Protein AF-A0A0K0J1U4-F1 (afdb_monomer)

Solvent-accessible surface area (backbone atoms only — not comparable to full-atom values): 5650 Å² total; per-residue (Å²): 131,62,95,73,56,72,56,76,63,40,52,51,51,42,52,51,52,49,75,70,38,96,62,40,76,71,55,61,92,39,54,77,57,57,57,53,44,27,67,74,71,70,57,62,33,97,87,70,44,79,58,79,42,86,45,17,49,20,56,48,31,41,75,74,66,40,50,76,58,20,74,72,42,58,68,85,46,57,58,59,65,68,59,48,23,72,77,37,80,45,27,55,74,132

Structure (mmCIF, N/CA/C/O backbone):
data_AF-A0A0K0J1U4-F1
#
_entry.id   AF-A0A0K0J1U4-F1
#
loop_
_atom_site.group_PDB
_atom_site.id
_atom_site.type_symbol
_atom_site.label_atom_id
_atom_site.label_alt_id
_atom_site.label_comp_id
_atom_site.label_asym_id
_atom_site.label_entity_id
_atom_site.label_seq_id
_atom_site.pdbx_PDB_ins_code
_atom_site.Cartn_x
_atom_site.Cartn_y
_atom_site.Cartn_z
_atom_site.occupancy
_atom_site.B_iso_or_equiv
_atom_site.auth_seq_id
_atom_site.auth_comp_id
_atom_site.auth_asym_id
_atom_site.auth_atom_id
_atom_site.pdbx_PDB_model_num
ATOM 1 N N . MET A 1 1 ? -3.058 6.344 -22.018 1.00 56.62 1 MET A N 1
ATOM 2 C CA . MET A 1 1 ? -2.956 5.578 -20.758 1.00 56.62 1 MET A CA 1
ATOM 3 C C . MET A 1 1 ? -1.478 5.459 -20.416 1.00 56.62 1 MET A C 1
ATOM 5 O O . MET A 1 1 ? -0.693 5.268 -21.336 1.00 56.62 1 MET A O 1
ATOM 9 N N . ILE A 1 2 ? -1.082 5.679 -19.160 1.00 66.56 2 ILE A N 1
ATOM 10 C CA . ILE A 1 2 ? 0.324 5.552 -18.737 1.00 66.56 2 ILE A CA 1
ATOM 11 C C . ILE A 1 2 ? 0.680 4.062 -18.761 1.00 66.56 2 ILE A C 1
ATOM 13 O O . ILE A 1 2 ? -0.068 3.262 -18.214 1.00 66.56 2 ILE A O 1
ATOM 17 N N . GLU A 1 3 ? 1.801 3.690 -19.378 1.00 69.69 3 GLU A N 1
ATOM 18 C CA . GLU A 1 3 ? 2.181 2.289 -19.654 1.00 69.69 3 GLU A CA 1
ATOM 19 C C . GLU A 1 3 ? 2.254 1.393 -18.399 1.00 69.69 3 GLU A C 1
ATOM 21 O O . GLU A 1 3 ? 2.051 0.186 -18.480 1.00 69.69 3 GLU A O 1
ATOM 26 N N . ARG A 1 4 ? 2.507 1.986 -17.225 1.00 73.75 4 ARG A N 1
ATOM 27 C CA . ARG A 1 4 ? 2.559 1.305 -15.917 1.00 73.75 4 ARG A CA 1
ATOM 28 C C . ARG A 1 4 ? 1.501 1.799 -14.919 1.00 73.75 4 ARG A C 1
ATOM 30 O O . ARG A 1 4 ? 1.633 1.549 -13.722 1.00 73.75 4 ARG A O 1
ATOM 37 N N . GLY A 1 5 ? 0.518 2.563 -15.394 1.00 81.12 5 GLY A N 1
ATOM 38 C CA . GLY A 1 5 ? -0.555 3.110 -14.565 1.00 81.12 5 GLY A CA 1
ATOM 39 C C . GLY A 1 5 ? -1.694 2.114 -14.355 1.00 81.12 5 GLY A C 1
ATOM 40 O O . GLY A 1 5 ? -1.885 1.210 -15.163 1.00 81.12 5 GLY A O 1
ATOM 41 N N . GLU A 1 6 ? -2.451 2.311 -13.281 1.00 89.25 6 GLU A N 1
ATOM 42 C CA . GLU A 1 6 ? -3.703 1.591 -13.030 1.00 89.25 6 GLU A CA 1
ATOM 43 C C . GLU A 1 6 ? -4.823 2.061 -13.971 1.00 89.25 6 GLU A C 1
ATOM 45 O O . GLU A 1 6 ? -4.832 3.212 -14.431 1.00 89.25 6 GLU A O 1
ATOM 50 N N . THR A 1 7 ? -5.779 1.177 -14.259 1.00 92.50 7 THR A N 1
ATOM 51 C CA . THR A 1 7 ? -7.018 1.586 -14.929 1.00 92.50 7 THR A CA 1
ATOM 52 C C . THR A 1 7 ? -7.919 2.389 -13.979 1.00 92.50 7 THR A C 1
ATOM 54 O O . THR A 1 7 ? -7.860 2.208 -12.759 1.00 92.50 7 THR A O 1
ATOM 57 N N . PRO A 1 8 ? -8.804 3.261 -14.495 1.00 91.38 8 PRO A N 1
ATOM 58 C CA . PRO A 1 8 ? -9.815 3.920 -13.666 1.00 91.38 8 PRO A CA 1
ATOM 59 C C . PRO A 1 8 ? -10.697 2.930 -12.882 1.00 91.38 8 PRO A C 1
ATOM 61 O O . PRO A 1 8 ? -11.093 3.197 -11.745 1.00 91.38 8 PRO A O 1
ATOM 64 N N . GLU A 1 9 ? -10.985 1.764 -13.465 1.00 94.38 9 GLU A N 1
ATOM 65 C CA . GLU A 1 9 ? -11.781 0.704 -12.853 1.00 94.38 9 GLU A CA 1
ATOM 66 C C . GLU A 1 9 ? -11.094 0.095 -11.627 1.00 94.38 9 GLU A C 1
ATOM 68 O O . GLU A 1 9 ? -11.781 -0.300 -10.683 1.00 94.38 9 GLU A O 1
ATOM 73 N N . PHE A 1 10 ? -9.760 0.046 -11.601 1.00 94.81 10 PHE A N 1
ATOM 74 C CA . PHE A 1 10 ? -8.997 -0.490 -10.474 1.00 94.81 10 PHE A CA 1
ATOM 75 C C . PHE A 1 10 ? -9.290 0.258 -9.167 1.00 94.81 10 PHE A C 1
ATOM 77 O O . PHE A 1 10 ? -9.556 -0.363 -8.135 1.00 94.81 10 PHE A O 1
ATOM 84 N N . VAL A 1 11 ? -9.343 1.592 -9.217 1.00 94.56 11 VAL A N 1
ATOM 85 C CA . VAL A 1 11 ? -9.733 2.418 -8.062 1.00 94.56 11 VAL A CA 1
ATOM 86 C C . VAL A 1 11 ? -11.191 2.168 -7.682 1.00 94.56 11 VAL A C 1
ATOM 88 O O . VAL A 1 11 ? -11.504 2.008 -6.501 1.00 94.56 11 VAL A O 1
ATOM 91 N N . GLY A 1 12 ? -12.078 2.065 -8.677 1.00 96.38 12 GLY A N 1
ATOM 92 C CA . GLY A 1 12 ? -13.492 1.750 -8.464 1.00 96.38 12 GLY A CA 1
ATOM 93 C C . GLY A 1 12 ? -13.702 0.429 -7.716 1.00 96.38 12 GLY A C 1
ATOM 94 O O . GLY A 1 12 ? -14.502 0.374 -6.782 1.00 96.38 12 GLY A O 1
ATOM 95 N N . ARG A 1 13 ? -12.932 -0.616 -8.049 1.00 96.94 13 ARG A N 1
ATOM 96 C CA . ARG A 1 13 ? -12.944 -1.902 -7.325 1.00 96.94 13 ARG A CA 1
ATOM 97 C C . ARG A 1 13 ? -12.583 -1.719 -5.852 1.00 96.94 13 ARG A C 1
ATOM 99 O O . ARG A 1 13 ? -13.284 -2.245 -4.994 1.00 96.94 13 ARG A O 1
ATOM 106 N N . GLY A 1 14 ? -11.564 -0.910 -5.556 1.00 96.75 14 GLY A N 1
ATOM 107 C CA . GLY A 1 14 ? -11.195 -0.563 -4.182 1.00 96.75 14 GLY A CA 1
ATOM 108 C C . GLY A 1 14 ? -12.332 0.109 -3.406 1.00 96.75 14 GLY A C 1
ATOM 109 O O . GLY A 1 14 ? -12.590 -0.254 -2.258 1.00 96.75 14 GLY A O 1
ATOM 110 N N . VAL A 1 15 ? -13.059 1.036 -4.039 1.00 97.12 15 VAL A N 1
ATOM 111 C CA . VAL A 1 15 ? -14.234 1.694 -3.437 1.00 97.12 15 VAL A CA 1
ATOM 112 C C . VAL A 1 15 ? -15.351 0.689 -3.150 1.00 97.12 15 VAL A C 1
ATOM 114 O O . VAL A 1 15 ? -15.918 0.712 -2.059 1.00 97.12 15 VAL A O 1
ATOM 117 N N . VAL A 1 16 ? -15.641 -0.223 -4.084 1.00 97.62 16 VAL A N 1
ATOM 118 C CA . VAL A 1 16 ? -16.644 -1.284 -3.884 1.00 97.62 16 VAL A CA 1
ATOM 119 C C . VAL A 1 16 ? -16.248 -2.198 -2.722 1.00 97.62 16 VAL A C 1
ATOM 121 O O . VAL A 1 16 ? -17.071 -2.453 -1.846 1.00 97.62 16 VAL A O 1
ATOM 124 N N . CYS A 1 17 ? -14.987 -2.636 -2.653 1.00 97.69 17 CYS A N 1
ATOM 125 C CA . CYS A 1 17 ? -14.503 -3.459 -1.543 1.00 97.69 17 CYS A CA 1
ATOM 126 C C . CYS A 1 17 ? -14.640 -2.750 -0.189 1.00 97.69 17 CYS A C 1
ATOM 128 O O . CYS A 1 17 ? -15.083 -3.366 0.775 1.00 97.69 17 CYS A O 1
ATOM 130 N N . LEU A 1 18 ? -14.317 -1.454 -0.118 1.00 97.25 18 LEU A N 1
ATOM 131 C CA . LEU A 1 18 ? -14.518 -0.650 1.090 1.00 97.25 18 LEU A CA 1
ATOM 132 C C . LEU A 1 18 ? -16.000 -0.530 1.467 1.00 97.25 18 LEU A C 1
ATOM 134 O O . LEU A 1 18 ? -16.333 -0.629 2.643 1.00 97.25 18 LEU A O 1
ATOM 138 N N . ALA A 1 19 ? -16.888 -0.345 0.489 1.00 97.06 19 ALA A N 1
ATOM 139 C CA . ALA A 1 19 ? -18.328 -0.277 0.732 1.00 97.06 19 ALA 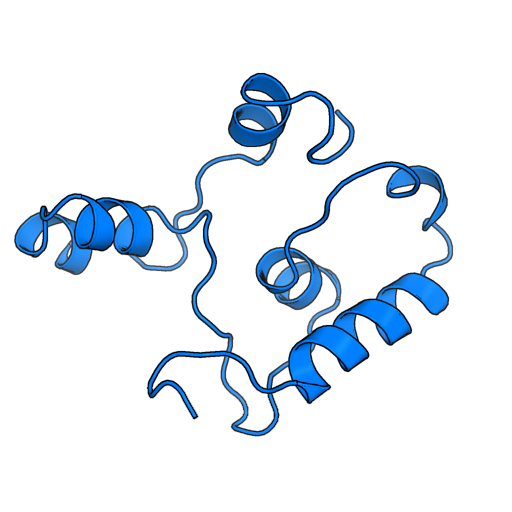A CA 1
ATOM 140 C C . ALA A 1 19 ? -18.898 -1.606 1.264 1.00 97.06 19 ALA A C 1
ATOM 142 O O . ALA A 1 19 ? -19.857 -1.600 2.033 1.00 97.06 19 ALA A O 1
ATOM 143 N N . CYS A 1 20 ? -18.296 -2.735 0.882 1.00 97.19 20 CYS A N 1
ATOM 144 C CA . CYS A 1 20 ? -18.654 -4.064 1.372 1.00 97.19 20 CYS A CA 1
ATOM 145 C C . CYS A 1 20 ? -17.936 -4.469 2.677 1.00 97.19 20 CYS A C 1
ATOM 147 O O . CYS A 1 20 ? -18.269 -5.510 3.243 1.00 97.19 20 CYS A O 1
ATOM 149 N N . ASP A 1 21 ? -16.962 -3.692 3.165 1.00 97.00 21 ASP A N 1
ATOM 150 C CA . ASP A 1 21 ? -16.188 -4.036 4.361 1.00 97.00 21 ASP A CA 1
ATOM 151 C C . ASP A 1 21 ? -16.983 -3.781 5.653 1.00 97.00 21 ASP A C 1
ATOM 153 O O . ASP A 1 21 ? -17.238 -2.643 6.055 1.00 97.00 21 ASP A O 1
ATOM 157 N N . TYR A 1 22 ? -17.297 -4.857 6.377 1.00 96.69 22 TYR A N 1
ATOM 158 C CA . TYR A 1 22 ? -17.956 -4.809 7.686 1.00 96.69 22 TYR A CA 1
ATOM 159 C C . TYR A 1 22 ? -17.132 -4.087 8.772 1.00 96.69 22 TYR A C 1
ATOM 161 O O . TYR A 1 22 ? -17.649 -3.782 9.848 1.00 96.69 22 TYR A O 1
ATOM 169 N N . GLN A 1 23 ? -15.843 -3.825 8.533 1.00 94.94 23 GLN A N 1
ATOM 170 C CA . GLN A 1 23 ? -14.933 -3.101 9.424 1.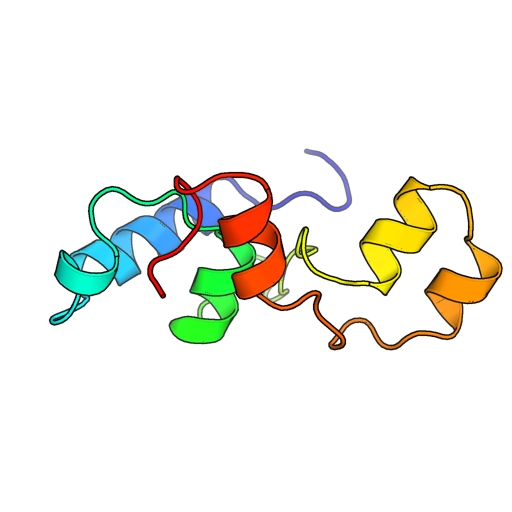00 94.94 23 GLN A CA 1
ATOM 171 C C . GLN A 1 23 ? -14.515 -1.727 8.877 1.00 94.94 23 GLN A C 1
ATOM 173 O O . GLN A 1 23 ? -13.550 -1.145 9.380 1.00 94.94 23 GLN A O 1
ATOM 178 N N . ILE A 1 24 ? -15.252 -1.156 7.916 1.00 95.31 24 ILE A N 1
ATOM 179 C CA . ILE A 1 24 ? -14.913 0.120 7.259 1.00 95.31 24 ILE A CA 1
ATOM 180 C C . ILE A 1 24 ? -14.663 1.292 8.229 1.00 95.31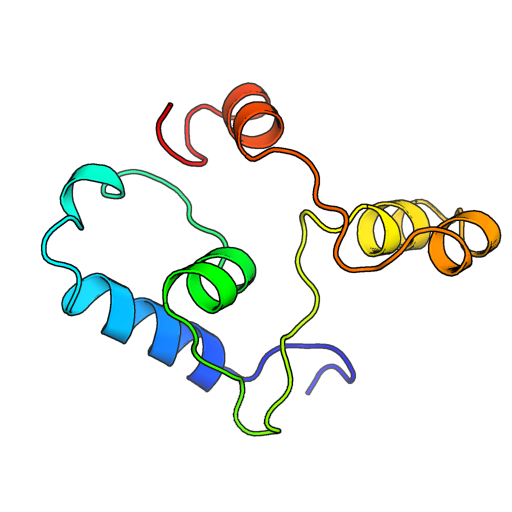 24 ILE A C 1
ATOM 182 O O . ILE A 1 24 ? -13.851 2.181 7.957 1.00 95.31 24 ILE A O 1
ATOM 186 N N . LEU A 1 25 ? -15.279 1.283 9.418 1.00 94.75 25 LEU A N 1
ATOM 187 C CA . LEU A 1 25 ? -15.048 2.292 10.464 1.00 94.75 25 LEU A CA 1
ATOM 188 C C . LEU A 1 25 ? -13.584 2.348 10.937 1.00 94.75 25 LEU A C 1
ATOM 190 O O . LEU A 1 25 ? -13.075 3.428 11.262 1.00 94.75 25 LEU A O 1
ATOM 194 N N . LYS A 1 26 ? -12.863 1.218 10.901 1.00 93.06 26 LYS A N 1
ATOM 195 C CA . LYS A 1 26 ? -11.421 1.168 11.204 1.00 93.06 26 LYS A CA 1
ATOM 196 C C . LYS A 1 26 ? -10.591 1.962 10.193 1.00 93.06 26 LYS A C 1
ATOM 198 O O . LYS A 1 26 ? -9.527 2.456 10.539 1.00 93.06 26 LYS A O 1
ATOM 203 N N . LYS A 1 27 ? -11.099 2.136 8.973 1.00 93.19 27 LYS A N 1
ATOM 204 C CA . LYS A 1 27 ? -10.415 2.796 7.851 1.00 93.19 27 LYS A CA 1
ATOM 205 C C . LYS A 1 27 ? -10.954 4.203 7.556 1.00 93.19 27 LYS A C 1
ATOM 207 O O . LYS A 1 27 ? -10.336 4.965 6.821 1.00 93.19 27 LYS A O 1
ATOM 212 N N . THR A 1 28 ? -12.094 4.568 8.145 1.00 93.38 28 THR A N 1
ATOM 213 C CA . THR A 1 28 ? -12.764 5.859 7.924 1.00 93.38 28 THR A CA 1
ATOM 214 C C . THR A 1 28 ? -11.926 7.029 8.441 1.00 93.38 28 THR A C 1
ATOM 216 O O . THR A 1 28 ? -11.418 6.978 9.562 1.00 93.38 28 THR A O 1
ATOM 219 N N . GLY A 1 29 ? -11.837 8.106 7.655 1.00 92.50 29 GLY A N 1
ATOM 220 C CA . GLY A 1 29 ? -11.066 9.308 7.996 1.00 92.50 29 GLY A CA 1
ATOM 221 C C . GLY A 1 29 ? -9.580 9.227 7.634 1.00 92.50 29 GLY A C 1
ATOM 222 O O . GLY A 1 29 ? -8.836 10.150 7.951 1.00 92.50 29 GLY A O 1
ATOM 223 N N . CYS A 1 30 ? -9.159 8.154 6.962 1.00 93.06 30 CYS A N 1
ATOM 224 C CA . CYS A 1 30 ? -7.786 7.955 6.518 1.00 93.06 30 CYS A CA 1
ATOM 225 C C . CYS A 1 30 ? -7.673 7.989 4.995 1.00 93.06 30 CYS A C 1
ATOM 227 O O . CYS A 1 30 ? -8.602 7.644 4.266 1.00 93.06 30 CYS A O 1
ATOM 229 N N . VAL A 1 31 ? -6.485 8.344 4.523 1.00 93.75 31 VAL A N 1
ATOM 230 C CA . VAL A 1 31 ? -6.040 8.123 3.154 1.00 93.75 31 VAL A CA 1
ATOM 231 C C . VAL A 1 31 ? -5.538 6.686 3.055 1.00 93.75 31 VAL A C 1
ATOM 233 O O . VAL A 1 31 ? -4.659 6.271 3.814 1.00 93.75 31 VAL A O 1
ATOM 236 N N . LEU A 1 32 ? -6.116 5.936 2.121 1.00 94.25 32 LEU A N 1
ATOM 237 C CA . LEU A 1 32 ? -5.789 4.541 1.841 1.00 94.25 32 LEU A CA 1
ATOM 238 C C . LEU A 1 32 ? -5.235 4.456 0.423 1.00 94.25 32 LEU A C 1
ATOM 240 O O . LEU A 1 32 ? -5.798 5.043 -0.500 1.00 94.25 32 LEU A O 1
ATOM 244 N N . LEU A 1 33 ? -4.141 3.726 0.239 1.00 93.56 33 LEU A N 1
ATOM 245 C CA . LEU A 1 33 ? -3.567 3.510 -1.084 1.00 93.56 33 LEU A CA 1
ATOM 246 C C . LEU A 1 33 ? -4.304 2.362 -1.777 1.00 93.56 33 LEU A C 1
ATOM 248 O O . LEU A 1 33 ? -4.386 1.262 -1.229 1.00 93.56 33 LEU A O 1
ATOM 252 N N . THR A 1 34 ? -4.772 2.577 -3.007 1.00 94.25 34 THR A N 1
ATOM 253 C CA . THR A 1 34 ? -5.479 1.552 -3.799 1.00 94.25 34 THR A CA 1
ATOM 254 C C . THR A 1 34 ? -4.655 0.275 -3.940 1.00 94.25 34 THR A C 1
ATOM 256 O O . THR A 1 34 ? -5.175 -0.824 -3.771 1.00 94.25 34 THR A O 1
ATOM 259 N N . GLY A 1 35 ? -3.340 0.410 -4.145 1.00 92.25 35 GLY A N 1
ATOM 260 C CA . GLY A 1 35 ? -2.423 -0.727 -4.201 1.00 92.25 35 GLY A CA 1
ATOM 261 C C . GLY A 1 35 ? -2.357 -1.537 -2.901 1.00 92.25 35 GLY A C 1
ATOM 262 O O . GLY A 1 35 ? -2.052 -2.724 -2.946 1.00 92.25 35 GLY A O 1
ATOM 263 N N . ASP A 1 36 ? -2.645 -0.949 -1.739 1.00 92.69 36 ASP A N 1
ATOM 264 C CA . ASP A 1 36 ? -2.743 -1.693 -0.477 1.00 92.69 36 ASP A CA 1
ATOM 265 C C . ASP A 1 36 ? -4.091 -2.383 -0.332 1.00 92.69 36 ASP A C 1
ATOM 267 O O . ASP A 1 36 ? -4.120 -3.566 0.000 1.00 92.69 36 ASP A O 1
ATOM 271 N N . LEU A 1 37 ? -5.177 -1.691 -0.687 1.00 95.00 37 LEU A N 1
ATOM 272 C CA . LEU A 1 37 ? -6.523 -2.265 -0.716 1.00 95.00 37 LEU A CA 1
ATOM 273 C C . LEU A 1 37 ? -6.612 -3.458 -1.673 1.00 95.00 37 LEU A C 1
ATOM 275 O O . LEU A 1 37 ? -7.269 -4.442 -1.361 1.00 95.00 37 LEU A O 1
ATOM 279 N N . CYS A 1 38 ? -5.910 -3.400 -2.804 1.00 94.75 38 CYS A N 1
ATOM 280 C CA . CYS A 1 38 ? -5.778 -4.504 -3.754 1.00 94.75 38 CYS A CA 1
ATOM 281 C C . CYS A 1 38 ? -5.206 -5.764 -3.098 1.00 94.75 38 CYS A C 1
ATOM 283 O O . CYS A 1 38 ? -5.726 -6.855 -3.310 1.00 94.75 38 CYS A O 1
ATOM 285 N N . ASN A 1 39 ? -4.180 -5.615 -2.255 1.00 91.38 39 ASN A N 1
ATOM 286 C CA . ASN A 1 39 ? -3.597 -6.743 -1.531 1.00 91.38 39 ASN A CA 1
ATOM 287 C C . ASN A 1 39 ? -4.475 -7.199 -0.357 1.00 91.38 39 ASN A C 1
ATOM 289 O O . ASN A 1 39 ? -4.490 -8.380 -0.039 1.00 91.38 39 ASN A O 1
ATOM 293 N N . GLU A 1 40 ? -5.178 -6.278 0.302 1.00 93.38 40 GLU A N 1
ATOM 294 C CA . GLU A 1 40 ? -6.042 -6.595 1.444 1.00 93.38 40 GLU A CA 1
ATOM 295 C C . GLU A 1 40 ? -7.331 -7.311 1.017 1.00 93.38 40 GLU A C 1
ATOM 297 O O . GLU A 1 40 ? -7.720 -8.305 1.623 1.00 93.38 40 GLU A O 1
ATOM 302 N N . TYR A 1 41 ? -7.975 -6.827 -0.045 1.00 95.88 41 TYR A N 1
ATOM 303 C CA . TYR A 1 41 ? -9.245 -7.349 -0.556 1.00 95.88 41 TYR A CA 1
ATOM 304 C C . TYR A 1 41 ? -9.097 -8.259 -1.776 1.00 95.88 41 TYR A C 1
ATOM 306 O O . TYR A 1 41 ? -10.100 -8.718 -2.317 1.00 95.88 41 TYR A O 1
ATOM 314 N N . MET A 1 42 ? -7.863 -8.533 -2.205 1.00 94.75 42 MET A N 1
ATOM 315 C CA . MET A 1 42 ? -7.538 -9.519 -3.239 1.00 94.75 42 MET A CA 1
ATOM 316 C C . MET A 1 42 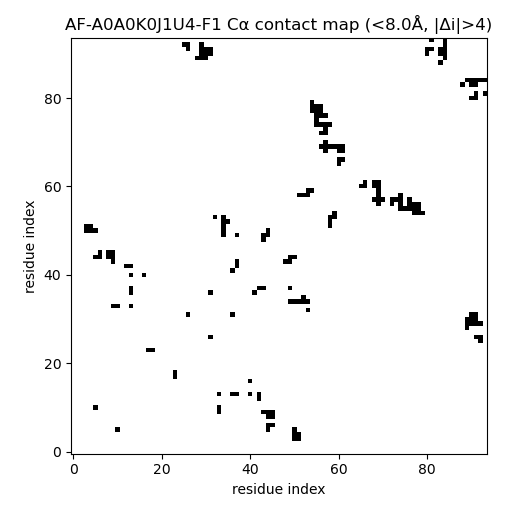? -8.239 -9.261 -4.586 1.00 94.75 42 MET A C 1
ATOM 318 O O . MET A 1 42 ? -8.712 -10.192 -5.238 1.00 94.75 42 MET A O 1
ATOM 322 N N . PHE A 1 43 ? -8.303 -7.997 -5.019 1.00 95.75 43 PHE A N 1
ATOM 323 C CA . PHE A 1 43 ? -8.784 -7.636 -6.359 1.00 95.75 43 PHE A CA 1
ATOM 324 C C . PHE A 1 43 ? -7.623 -7.313 -7.299 1.00 95.75 43 PHE A C 1
ATOM 326 O O . PHE A 1 43 ? -6.556 -6.894 -6.862 1.00 95.75 43 PHE A O 1
ATOM 333 N N . LEU A 1 44 ? -7.836 -7.491 -8.601 1.00 94.25 44 LEU A N 1
ATOM 334 C CA . LEU A 1 44 ? -6.844 -7.237 -9.647 1.00 94.25 44 LEU A CA 1
ATOM 335 C C . LEU A 1 44 ? -7.334 -6.142 -10.596 1.00 94.25 44 LEU A C 1
ATOM 337 O O . LEU A 1 44 ? -8.531 -5.835 -10.641 1.00 94.25 44 LEU A O 1
ATOM 341 N N . ASP A 1 45 ? -6.405 -5.565 -11.352 1.00 93.44 45 ASP A N 1
ATOM 342 C CA . ASP A 1 45 ? -6.741 -4.684 -12.466 1.00 93.44 45 ASP A CA 1
ATOM 343 C C . ASP A 1 45 ? -7.308 -5.502 -13.652 1.00 93.44 45 ASP A C 1
ATOM 345 O O . ASP A 1 45 ? -7.252 -6.735 -13.670 1.00 93.44 45 ASP A O 1
ATOM 349 N N . ASN A 1 46 ? -7.899 -4.834 -14.642 1.00 91.62 46 ASN A N 1
ATOM 350 C CA . ASN A 1 46 ? -8.557 -5.451 -15.796 1.00 91.62 46 ASN A CA 1
ATOM 351 C C . ASN A 1 46 ? -7.604 -6.310 -16.643 1.00 91.62 46 ASN A C 1
ATOM 353 O O . ASN A 1 46 ? -8.054 -7.222 -17.332 1.00 91.62 46 ASN A O 1
ATOM 357 N N . ASP A 1 47 ? -6.299 -6.043 -16.584 1.00 88.19 47 ASP A N 1
ATOM 358 C CA . ASP A 1 47 ? -5.260 -6.834 -17.246 1.00 88.19 47 ASP A CA 1
ATOM 359 C C . ASP A 1 47 ? -4.773 -8.031 -16.402 1.00 88.19 47 ASP A C 1
ATOM 361 O O . ASP A 1 47 ? -3.840 -8.734 -16.798 1.00 88.19 47 ASP A O 1
ATOM 365 N N . GLY A 1 48 ? -5.391 -8.267 -15.239 1.00 88.19 48 GLY A N 1
ATOM 366 C CA . GLY A 1 48 ? -5.038 -9.330 -14.302 1.00 88.19 48 GLY A CA 1
ATOM 367 C C . GLY A 1 48 ? -3.774 -9.050 -13.488 1.00 88.19 48 GLY A C 1
ATOM 368 O O . GLY A 1 48 ? -3.324 -9.932 -12.754 1.00 88.19 48 GLY A O 1
ATOM 369 N N . LYS A 1 49 ? -3.179 -7.856 -13.600 1.00 85.62 49 LYS A N 1
ATOM 370 C CA . LYS A 1 49 ? -1.968 -7.496 -12.859 1.00 85.62 49 LYS A CA 1
ATOM 371 C C . LYS A 1 49 ? -2.296 -6.721 -11.587 1.00 85.62 49 LYS A C 1
ATOM 373 O O . LYS A 1 49 ? -3.395 -6.206 -11.389 1.00 85.62 49 LYS A O 1
ATOM 378 N N . ILE A 1 50 ? -1.294 -6.648 -10.715 1.00 87.00 50 ILE A N 1
ATOM 379 C CA . ILE A 1 50 ? -1.274 -5.757 -9.557 1.00 87.00 50 ILE A CA 1
ATOM 380 C C . ILE A 1 50 ? -0.455 -4.523 -9.961 1.00 87.00 50 ILE A C 1
ATOM 382 O O . ILE A 1 50 ? 0.744 -4.670 -10.225 1.00 87.00 50 ILE A O 1
ATOM 386 N N . PRO A 1 51 ? -1.064 -3.326 -10.027 1.00 86.44 51 PRO A N 1
ATOM 387 C CA . PRO A 1 51 ? -0.354 -2.088 -10.317 1.00 86.44 51 PRO A CA 1
ATOM 388 C C . PRO A 1 51 ? 0.772 -1.795 -9.318 1.00 86.44 51 PRO A C 1
ATOM 390 O O . PRO A 1 51 ? 0.816 -2.315 -8.198 1.00 86.44 51 PRO A O 1
ATOM 393 N N . SER A 1 52 ? 1.696 -0.924 -9.724 1.00 84.06 52 SER A N 1
ATOM 394 C CA . SER A 1 52 ? 2.835 -0.538 -8.885 1.00 84.06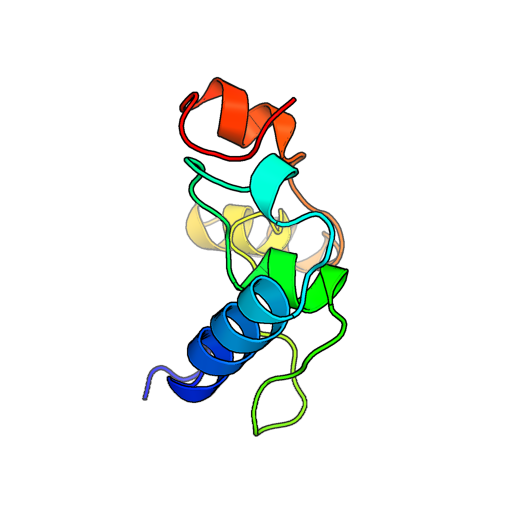 52 SER A CA 1
ATOM 395 C C . SER A 1 52 ? 2.358 0.118 -7.585 1.00 84.06 52 SER A C 1
ATOM 397 O O . SER A 1 52 ? 1.575 1.064 -7.602 1.00 84.06 52 SER A O 1
ATOM 399 N N . ASN A 1 53 ? 2.850 -0.363 -6.443 1.00 87.56 53 ASN A N 1
ATOM 400 C CA . ASN A 1 53 ? 2.485 0.173 -5.133 1.00 87.56 53 ASN A CA 1
ATOM 401 C C . ASN A 1 53 ? 3.496 1.241 -4.687 1.00 87.56 53 ASN A C 1
ATOM 403 O O . ASN A 1 53 ? 4.698 0.976 -4.663 1.00 87.56 53 ASN A O 1
ATOM 407 N N . MET A 1 54 ? 3.007 2.411 -4.263 1.00 87.00 54 MET A N 1
ATOM 408 C CA . MET A 1 54 ? 3.830 3.527 -3.767 1.00 87.00 54 MET A CA 1
ATOM 409 C C . MET A 1 54 ? 4.731 3.146 -2.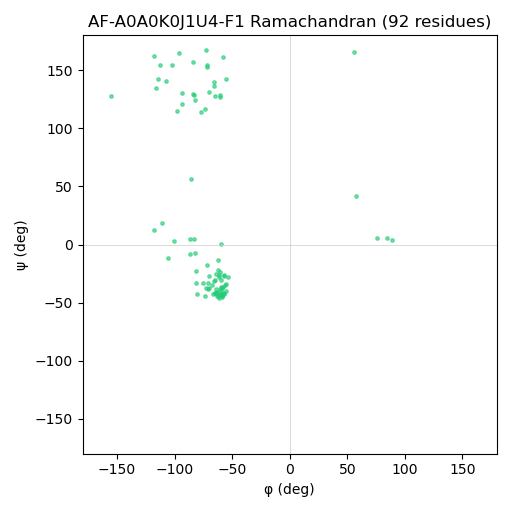579 1.00 87.00 54 MET A C 1
ATOM 411 O O . MET A 1 54 ? 5.792 3.733 -2.398 1.00 87.00 54 MET A O 1
ATOM 415 N N . ARG A 1 55 ? 4.345 2.145 -1.777 1.00 91.31 55 ARG A N 1
ATOM 416 C CA . ARG A 1 55 ? 5.161 1.639 -0.665 1.00 91.31 55 ARG A CA 1
ATOM 417 C C . ARG A 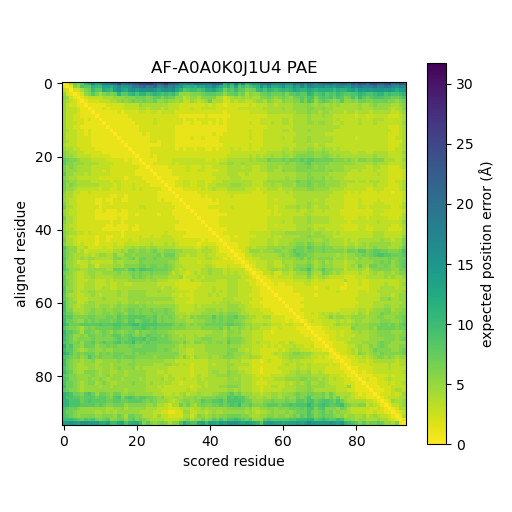1 55 ? 6.229 0.644 -1.094 1.00 91.31 55 ARG A C 1
ATOM 419 O O . ARG A 1 55 ? 7.006 0.235 -0.242 1.00 91.31 55 ARG A O 1
ATOM 426 N N . SER A 1 56 ? 6.275 0.191 -2.346 1.00 92.00 56 SER A N 1
ATOM 427 C CA . SER A 1 56 ? 7.307 -0.762 -2.764 1.00 92.00 56 SER A CA 1
ATOM 428 C C . SER A 1 56 ? 8.686 -0.112 -2.691 1.00 92.00 56 SER A C 1
ATOM 430 O O . SER A 1 56 ? 8.916 0.950 -3.270 1.00 92.00 56 SER A O 1
ATOM 432 N N . VAL A 1 57 ? 9.622 -0.767 -2.003 1.00 93.25 57 VAL A N 1
ATOM 433 C CA . VAL A 1 57 ? 10.995 -0.262 -1.862 1.00 93.25 57 VAL A CA 1
ATOM 434 C C . VAL A 1 57 ? 11.687 -0.202 -3.224 1.00 93.25 57 VAL A C 1
ATOM 436 O O . VAL A 1 57 ? 12.381 0.767 -3.514 1.00 93.25 57 VAL A O 1
ATOM 439 N N . SER A 1 58 ? 11.447 -1.195 -4.086 1.00 91.94 58 SER A N 1
ATOM 440 C CA . SER A 1 58 ? 11.980 -1.211 -5.455 1.00 91.94 58 SER A CA 1
ATOM 441 C C . SER A 1 58 ? 11.525 0.011 -6.266 1.00 91.94 58 SER A C 1
ATOM 443 O O . SER A 1 58 ? 12.352 0.682 -6.875 1.00 91.94 58 SER A O 1
ATOM 445 N N . VAL A 1 59 ? 10.234 0.360 -6.191 1.00 90.38 59 VAL A N 1
ATOM 446 C CA . VAL A 1 59 ? 9.650 1.525 -6.877 1.00 90.38 59 VAL A CA 1
ATOM 447 C C . VAL A 1 59 ? 10.196 2.832 -6.306 1.00 90.38 59 VAL A C 1
ATOM 449 O O . VAL A 1 59 ? 10.540 3.730 -7.067 1.00 90.38 59 VAL A O 1
ATOM 452 N N . ALA A 1 60 ? 10.323 2.938 -4.980 1.00 91.25 60 ALA A N 1
ATOM 453 C CA . ALA A 1 60 ? 10.899 4.119 -4.343 1.00 91.25 60 ALA A CA 1
ATOM 454 C C . ALA A 1 60 ? 12.362 4.337 -4.766 1.00 91.25 60 ALA A C 1
ATOM 456 O O . ALA A 1 60 ? 12.745 5.451 -5.111 1.00 91.25 60 ALA A O 1
ATOM 457 N N . LEU A 1 61 ? 13.178 3.279 -4.789 1.00 93.12 61 LEU A N 1
ATOM 458 C CA . LEU A 1 61 ? 14.570 3.365 -5.236 1.00 93.12 61 LEU A CA 1
ATOM 459 C C . LEU A 1 61 ? 14.691 3.758 -6.706 1.00 93.12 61 LEU A C 1
ATOM 461 O O . LEU A 1 61 ? 15.539 4.585 -7.034 1.00 93.12 61 LEU A O 1
ATOM 465 N N . ASP A 1 62 ? 13.845 3.193 -7.569 1.00 91.50 62 ASP A N 1
ATOM 466 C CA . ASP A 1 62 ? 13.798 3.553 -8.987 1.00 91.50 62 ASP A CA 1
ATOM 467 C C . ASP A 1 62 ? 13.441 5.039 -9.157 1.00 91.50 62 ASP A C 1
ATOM 469 O O . ASP A 1 62 ? 14.127 5.765 -9.874 1.00 91.50 62 ASP A O 1
ATOM 473 N N . PHE A 1 63 ? 12.452 5.525 -8.395 1.00 89.44 63 PHE A N 1
ATOM 474 C CA . PHE A 1 63 ? 12.046 6.933 -8.376 1.00 89.44 63 PHE A CA 1
ATOM 475 C C . PHE A 1 63 ? 13.171 7.886 -7.935 1.00 89.44 63 PHE A C 1
ATOM 477 O O . PHE A 1 63 ? 13.317 8.965 -8.503 1.00 89.44 63 PHE A O 1
ATOM 484 N N . PHE A 1 64 ? 14.000 7.489 -6.963 1.00 91.94 64 PHE A N 1
ATOM 485 C CA . PHE A 1 64 ? 15.162 8.270 -6.515 1.00 91.94 64 PHE A CA 1
ATOM 486 C C . PHE A 1 64 ? 16.428 8.069 -7.376 1.00 91.94 64 PHE A C 1
ATOM 488 O O . PHE A 1 64 ? 17.479 8.617 -7.049 1.00 91.94 64 PHE A O 1
ATOM 495 N N . GLY A 1 65 ? 16.350 7.307 -8.475 1.00 92.50 65 GLY A N 1
ATOM 496 C CA . GLY A 1 65 ? 17.450 7.110 -9.428 1.00 92.50 65 GLY A CA 1
ATOM 497 C C . GLY A 1 65 ? 18.398 5.945 -9.112 1.00 92.50 65 GLY A C 1
ATOM 498 O O . GLY A 1 65 ? 19.356 5.712 -9.850 1.00 92.50 65 GLY A O 1
ATOM 499 N N . PHE A 1 66 ? 18.130 5.155 -8.069 1.00 93.00 66 PHE A N 1
ATOM 500 C CA . PHE A 1 66 ? 18.926 3.984 -7.679 1.00 93.00 66 PHE A CA 1
ATOM 501 C C . PHE A 1 66 ? 18.506 2.713 -8.441 1.00 93.00 66 PHE A C 1
ATOM 503 O O . PHE A 1 66 ? 18.192 1.679 -7.848 1.00 93.00 66 PHE A O 1
ATOM 510 N N . THR A 1 67 ? 18.531 2.768 -9.774 1.00 92.44 67 THR A N 1
ATOM 511 C CA . THR A 1 67 ? 18.004 1.712 -10.666 1.00 92.44 67 THR A CA 1
ATOM 512 C C . THR A 1 67 ? 18.666 0.339 -10.468 1.00 92.44 67 THR A C 1
ATOM 514 O O . THR A 1 67 ? 17.994 -0.693 -10.512 1.00 92.44 67 THR A O 1
ATOM 517 N N . SER A 1 68 ? 19.976 0.294 -10.198 1.00 94.62 68 SER A N 1
ATOM 518 C CA . SER A 1 68 ? 20.696 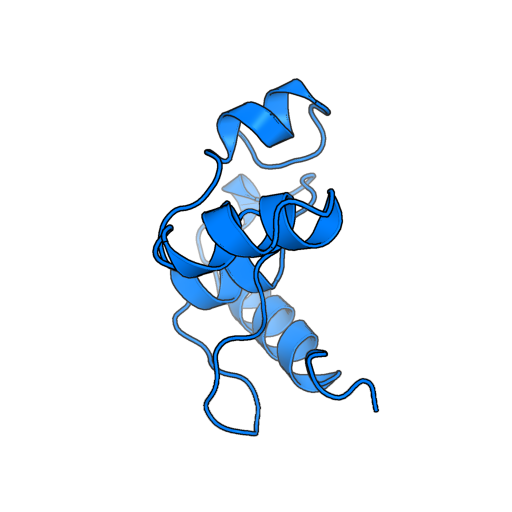-0.960 -9.919 1.00 94.62 68 SER A CA 1
ATOM 519 C C . SER A 1 68 ? 20.217 -1.630 -8.632 1.00 94.62 68 SER A C 1
ATOM 521 O O . SER A 1 68 ? 20.032 -2.845 -8.600 1.00 94.62 68 SER A O 1
ATOM 523 N N . ALA A 1 69 ? 19.977 -0.842 -7.582 1.00 92.56 69 ALA A N 1
ATOM 524 C CA . ALA A 1 69 ? 19.467 -1.355 -6.315 1.00 92.56 69 ALA A CA 1
ATOM 525 C C . ALA A 1 69 ? 17.989 -1.760 -6.434 1.00 92.56 69 ALA A C 1
ATOM 527 O O . ALA A 1 69 ? 17.598 -2.800 -5.909 1.00 92.56 69 ALA A O 1
ATOM 528 N N . ALA A 1 70 ? 17.188 -1.002 -7.190 1.00 91.88 70 ALA A N 1
ATOM 529 C CA . ALA A 1 70 ? 15.785 -1.321 -7.450 1.00 91.88 70 ALA A CA 1
ATOM 530 C C . ALA A 1 70 ? 15.599 -2.704 -8.098 1.00 91.88 70 ALA A C 1
ATOM 532 O O . ALA A 1 70 ? 14.667 -3.419 -7.744 1.00 91.88 70 ALA A O 1
ATOM 533 N N . LYS A 1 71 ? 16.512 -3.113 -8.991 1.00 93.25 71 LYS A N 1
ATOM 534 C CA . LYS A 1 71 ? 16.502 -4.447 -9.623 1.00 93.25 71 LYS A CA 1
ATOM 535 C C . LYS A 1 71 ? 16.845 -5.589 -8.665 1.00 93.25 71 LYS A C 1
ATOM 537 O O . LYS A 1 71 ? 16.438 -6.720 -8.912 1.00 93.25 71 LYS A O 1
ATOM 542 N N . LEU A 1 72 ? 17.619 -5.310 -7.616 1.00 94.56 72 LEU A N 1
ATOM 543 C CA . LEU A 1 72 ? 18.035 -6.312 -6.635 1.00 94.56 72 LEU A CA 1
ATOM 544 C C . LEU A 1 72 ? 16.944 -6.571 -5.589 1.00 94.56 72 LEU A C 1
ATOM 546 O O . LEU A 1 72 ? 16.818 -7.685 -5.083 1.00 94.56 72 LEU A O 1
ATOM 550 N N . ILE A 1 73 ? 16.171 -5.541 -5.248 1.00 92.12 73 ILE A N 1
ATOM 551 C CA . ILE A 1 73 ? 15.162 -5.627 -4.195 1.00 92.12 73 ILE A CA 1
ATOM 552 C C . ILE A 1 73 ? 13.865 -6.212 -4.756 1.00 92.12 73 ILE A C 1
ATOM 554 O O . ILE A 1 73 ? 13.340 -5.709 -5.751 1.00 92.12 73 ILE A O 1
ATOM 558 N N . PRO A 1 74 ? 13.290 -7.237 -4.106 1.00 90.38 74 PRO A N 1
ATOM 559 C CA . PRO A 1 74 ? 12.043 -7.811 -4.568 1.00 90.38 74 PRO A CA 1
ATOM 560 C C . PRO A 1 74 ? 10.887 -6.814 -4.440 1.00 90.38 74 PRO A C 1
ATOM 562 O O . PRO A 1 74 ? 10.735 -6.126 -3.428 1.00 90.38 74 PRO A O 1
ATOM 565 N N . SER A 1 75 ? 10.009 -6.795 -5.442 1.00 83.44 75 SER A N 1
ATOM 566 C CA . SER A 1 75 ? 8.870 -5.870 -5.508 1.00 83.44 75 SER A CA 1
ATOM 567 C C . SER A 1 75 ? 7.859 -6.043 -4.367 1.00 83.44 75 SER A C 1
ATOM 569 O O . SER A 1 75 ? 7.149 -5.089 -4.037 1.00 83.44 75 SER A O 1
ATOM 571 N N . PHE A 1 76 ? 7.827 -7.221 -3.729 1.00 84.50 76 PHE A N 1
ATOM 572 C CA . PHE A 1 76 ? 6.970 -7.507 -2.575 1.00 84.50 76 PHE A CA 1
ATOM 573 C C . PHE A 1 76 ? 7.420 -6.804 -1.286 1.00 84.50 76 PHE A C 1
ATOM 575 O O . PHE A 1 76 ? 6.619 -6.691 -0.356 1.00 84.50 76 PHE A 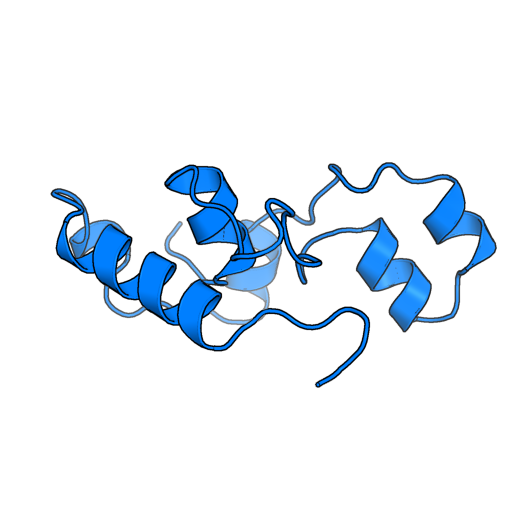O 1
ATOM 582 N N . LEU A 1 77 ? 8.671 -6.331 -1.203 1.00 91.25 77 LEU A N 1
ATOM 583 C CA . LEU A 1 77 ? 9.155 -5.616 -0.025 1.00 91.25 77 LEU A CA 1
ATOM 584 C C . LEU A 1 77 ? 8.536 -4.215 0.013 1.00 91.25 77 LEU A C 1
ATOM 586 O O . LEU A 1 77 ? 8.768 -3.387 -0.873 1.00 91.25 77 LEU A O 1
ATOM 590 N N . LYS A 1 78 ? 7.746 -3.952 1.056 1.00 91.69 78 LYS A N 1
ATOM 591 C CA . LYS A 1 78 ? 7.011 -2.697 1.234 1.00 91.69 78 LYS A CA 1
ATOM 592 C C . LYS A 1 78 ? 7.516 -1.926 2.447 1.00 91.69 78 LYS A C 1
ATOM 594 O O . LYS A 1 78 ? 7.769 -2.502 3.501 1.00 91.69 78 LYS A O 1
ATOM 599 N N . ILE A 1 79 ? 7.562 -0.608 2.309 1.00 92.44 79 ILE A N 1
ATOM 600 C CA . ILE A 1 79 ? 7.705 0.344 3.405 1.00 92.44 79 ILE A CA 1
ATOM 601 C C . ILE A 1 79 ? 6.505 0.156 4.349 1.00 92.44 79 ILE A C 1
ATOM 603 O O . ILE A 1 79 ? 5.361 0.182 3.878 1.00 92.44 79 ILE A O 1
ATOM 607 N N . PRO A 1 80 ? 6.715 -0.048 5.661 1.00 90.62 80 PRO A N 1
ATOM 608 C CA . PRO A 1 80 ? 5.628 -0.216 6.622 1.00 90.62 80 PRO A CA 1
ATOM 609 C C . PRO A 1 80 ? 4.631 0.950 6.606 1.00 90.62 80 PRO A C 1
ATOM 611 O O . PRO A 1 80 ? 5.022 2.110 6.491 1.00 90.62 80 PRO A O 1
ATOM 614 N N . ALA A 1 81 ? 3.337 0.657 6.771 1.00 87.75 81 ALA A N 1
ATOM 615 C CA . ALA A 1 81 ? 2.290 1.685 6.817 1.00 87.75 81 ALA A CA 1
ATOM 616 C C . ALA A 1 81 ? 2.484 2.674 7.986 1.00 87.75 81 ALA A C 1
ATOM 618 O O . ALA A 1 81 ? 2.140 3.845 7.861 1.00 87.75 81 ALA A O 1
ATOM 619 N N . THR A 1 82 ? 3.124 2.233 9.075 1.00 87.56 82 THR A N 1
ATOM 620 C CA . THR A 1 82 ? 3.531 3.078 10.210 1.00 87.56 82 THR A CA 1
ATOM 621 C C . THR A 1 82 ? 4.414 4.249 9.794 1.00 87.56 82 THR A C 1
ATOM 623 O O . THR A 1 82 ? 4.283 5.333 10.352 1.00 87.56 82 THR A O 1
ATOM 626 N N . PHE A 1 83 ? 5.281 4.068 8.795 1.00 90.81 83 PHE A N 1
ATOM 627 C CA . PHE A 1 83 ? 6.151 5.136 8.309 1.00 90.81 83 PHE A CA 1
ATOM 628 C C . PHE A 1 83 ? 5.362 6.226 7.570 1.00 90.81 83 PHE A C 1
ATOM 630 O O . PHE A 1 83 ? 5.640 7.411 7.731 1.00 90.81 83 PHE A O 1
ATOM 637 N N . LEU A 1 84 ? 4.336 5.838 6.807 1.00 88.62 84 LEU A N 1
ATOM 638 C CA . LEU A 1 84 ? 3.422 6.784 6.157 1.00 88.62 84 LEU A CA 1
ATOM 639 C C . LEU A 1 84 ? 2.499 7.478 7.157 1.00 88.62 84 LEU A C 1
ATOM 641 O O . LEU A 1 84 ? 2.259 8.673 7.033 1.00 88.62 84 LEU A O 1
ATOM 645 N N . HIS A 1 85 ? 2.020 6.757 8.170 1.00 88.50 85 HIS A N 1
ATOM 646 C CA . HIS A 1 85 ? 1.285 7.375 9.271 1.00 88.50 85 HIS A CA 1
ATOM 647 C C . HIS A 1 85 ? 2.151 8.414 10.001 1.00 88.50 85 HIS A C 1
ATOM 649 O O . HIS A 1 85 ? 1.678 9.490 10.350 1.00 88.50 85 HIS A O 1
ATOM 655 N N . LEU A 1 86 ? 3.441 8.121 10.205 1.00 89.25 86 LEU A N 1
ATOM 656 C CA . LEU A 1 86 ? 4.374 9.053 10.836 1.00 89.25 86 LEU A CA 1
ATOM 657 C C . LEU A 1 86 ? 4.653 10.285 9.962 1.00 89.25 86 LEU A C 1
ATOM 659 O O . LEU A 1 86 ? 4.812 11.380 10.496 1.00 89.25 86 LEU A O 1
ATOM 663 N N . SER A 1 87 ? 4.699 10.132 8.632 1.00 87.81 87 SER A N 1
ATOM 664 C CA . SER A 1 87 ? 4.872 11.272 7.722 1.00 87.81 87 SER A CA 1
ATOM 665 C C . SER A 1 87 ? 3.626 12.162 7.670 1.00 87.81 87 SER A C 1
ATOM 667 O O . SER A 1 87 ? 3.736 13.382 7.546 1.00 87.81 87 SER A O 1
ATOM 669 N N . SER A 1 88 ? 2.435 11.573 7.807 1.00 86.31 88 SER A N 1
ATOM 670 C CA . SER A 1 88 ? 1.193 12.298 8.043 1.00 86.31 88 SER A CA 1
ATOM 671 C C . SER A 1 88 ? 0.165 11.406 8.733 1.00 86.31 88 SER A C 1
ATOM 673 O O . SER A 1 88 ? -0.225 10.377 8.183 1.00 86.31 88 SER A O 1
ATOM 675 N N . ASN A 1 89 ? -0.397 11.880 9.853 1.00 85.44 89 ASN A N 1
ATOM 676 C CA . ASN A 1 89 ? -1.469 11.204 10.613 1.00 85.44 89 ASN A CA 1
ATOM 677 C C . ASN A 1 89 ? -2.761 10.956 9.802 1.00 85.44 89 ASN A C 1
ATOM 679 O O . ASN A 1 89 ? -3.754 10.461 10.325 1.00 85.44 89 ASN A O 1
ATOM 683 N N . LYS A 1 90 ? -2.784 11.358 8.528 1.00 89.50 90 LYS A N 1
ATOM 684 C CA . LYS A 1 90 ? -3.867 11.092 7.586 1.00 89.50 90 LYS A CA 1
ATOM 685 C C . LYS A 1 90 ? -3.775 9.688 6.984 1.00 89.50 90 LYS A C 1
ATOM 687 O O . LYS A 1 90 ? -4.791 9.200 6.509 1.00 89.50 90 LYS A O 1
ATOM 692 N N . PHE A 1 91 ? -2.603 9.050 6.953 1.00 88.56 91 PHE A N 1
ATOM 693 C CA . PHE A 1 91 ? -2.424 7.737 6.322 1.00 88.56 91 PHE A CA 1
ATOM 694 C C . PHE A 1 91 ? -2.581 6.599 7.324 1.00 88.56 91 PHE A C 1
ATOM 696 O O . PHE A 1 91 ? -1.775 6.490 8.242 1.00 88.56 91 PHE A O 1
ATOM 703 N N . TYR A 1 92 ? -3.543 5.704 7.069 1.00 85.62 92 TYR A N 1
ATOM 704 C CA . TYR A 1 92 ? -3.864 4.534 7.906 1.00 85.62 92 TYR A CA 1
ATOM 705 C C . TYR A 1 92 ? -4.194 4.885 9.375 1.00 85.62 92 TYR A C 1
ATOM 707 O O . TYR A 1 92 ? -3.992 6.007 9.818 1.00 85.62 92 TYR A O 1
ATOM 715 N N . LYS A 1 93 ? -4.774 3.955 10.142 1.00 82.94 93 LYS A N 1
ATOM 716 C CA . LYS A 1 93 ? -4.847 4.078 11.612 1.00 82.94 93 LYS A CA 1
ATOM 717 C C . LYS A 1 93 ? -3.871 3.083 12.218 1.00 82.94 93 LYS A C 1
ATOM 719 O O . LYS A 1 93 ? -3.748 1.975 11.691 1.00 82.94 93 LYS A O 1
ATOM 724 N N . LEU A 1 94 ? -3.186 3.500 13.278 1.00 73.94 94 LEU A N 1
ATOM 725 C CA . LEU A 1 94 ? -2.360 2.633 14.118 1.00 73.94 94 LEU A CA 1
ATOM 726 C C . LEU A 1 94 ? -3.165 2.084 15.293 1.00 73.94 94 LEU A C 1
ATOM 728 O O . LEU A 1 94 ? -4.076 2.806 15.761 1.00 73.94 94 LEU A O 1
#

Sequence (94 aa):
MIERGETPEFVGRGVVCLACDYQILKKTGCVLLTGDLCNEYMFLDNDGKIPSNMRSVSVALDFFGFTSAAKLIPSFLKIPATFLHLSSNKFYKL

Nearest PDB structures (foldseek):
  7btm-assembly4_G-2  TM=9.479E-01  e=4.428E-02  Streptomyces lusitanus
  7btm-assembly3_H-2  TM=9.290E-01  e=4.130E-02  Streptomyces lusitanus
  7btm-assembly2_B  TM=9.259E-01  e=5.455E-02  Streptomyces lusitanus
  7btm-assembly3_E  TM=7.559E-01  e=3.127E-02  Streptomyces lusitanus
  7btm-assembly4_F  TM=9.303E-01  e=1.660E-01  Streptomyces lusitanus

Foldseek 3Di:
DPPQDADPVLVVVLVVLLVVDPVVVQVPQADDWSLVSCVVSVDAGPVRHRGQGPFFPLVVCVVVVVPVVSVVGDRPDGDDQVVVCVVPVRHGDD

Organism: Brugia malayi (NCBI:txid6279)

Mean predicted aligned error: 4.18 Å

Radius of gyration: 14.24 Å; Cα contacts (8 Å, |Δi|>4): 103; chains: 1; bounding box: 39×22×35 Å

pLDDT: mean 90.51, std 6.6, range [56.62, 97.69]

Secondary structure (DSSP, 8-state):
--TTPPPHHHHHHHHHHHHH-TTGGGTTTSB--HHHHHHHHT---TTS--PPPTTBHHHHHHHTT-HHHHHHS-TT-B--HHHHHHH-TTBS--